Protein AF-A0A968F3E1-F1 (afdb_monomer_lite)

pLDDT: 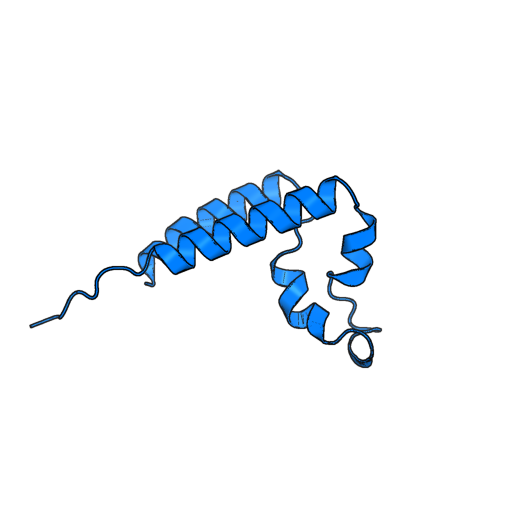mean 88.87, std 10.51, range [50.69, 95.88]

Secondary structure (DSSP, 8-state):
----PPP-HHHHHHHHHHHHHHHHHHHH-GGGHHHHS--GGGTTT-TTHHHHGGG--SSHHHHHHHHHHHHHHHHHH-

Foldseek 3Di:
DPPPDDQPCVVLVVLLVQLVVQAVVCVVPVVVCVLQADDPVCCVVRVNNVPSNVSYDPDPVRSVVVNVCSVVVSSVPD

Radius of gyration: 15.32 Å; chains: 1; bounding box: 35×40×36 Å

Structure (mmCIF, N/CA/C/O backbone):
data_AF-A0A968F3E1-F1
#
_entry.id   AF-A0A968F3E1-F1
#
loop_
_atom_site.group_PDB
_atom_site.id
_atom_site.type_symbol
_atom_site.label_atom_id
_atom_site.label_alt_id
_atom_site.label_comp_id
_atom_site.label_asym_id
_atom_site.label_entity_id
_atom_site.label_seq_id
_atom_site.pdbx_PDB_ins_code
_atom_site.Cartn_x
_atom_site.Cartn_y
_atom_site.Cartn_z
_atom_site.occupancy
_atom_site.B_iso_or_equiv
_atom_site.auth_seq_id
_atom_site.auth_comp_id
_atom_site.auth_asym_id
_atom_site.auth_atom_id
_atom_site.pdbx_PDB_model_num
ATOM 1 N N . MET A 1 1 ? 19.403 -29.619 -16.517 1.00 50.69 1 MET A N 1
ATOM 2 C CA . MET A 1 1 ? 19.106 -28.369 -17.251 1.00 50.69 1 MET A CA 1
ATOM 3 C C . MET A 1 1 ? 18.230 -27.514 -16.354 1.00 50.69 1 MET A C 1
ATOM 5 O O . MET A 1 1 ? 17.197 -28.002 -15.917 1.00 50.69 1 MET A O 1
ATOM 9 N N . ARG A 1 2 ? 18.677 -26.312 -15.973 1.00 56.03 2 ARG A N 1
ATOM 10 C CA . ARG A 1 2 ? 17.889 -25.406 -15.126 1.00 56.03 2 ARG A CA 1
ATOM 11 C C . ARG A 1 2 ? 16.805 -24.803 -16.019 1.00 56.03 2 ARG A C 1
ATOM 13 O O . ARG A 1 2 ? 17.118 -24.026 -16.914 1.00 56.03 2 ARG A O 1
ATOM 20 N N . THR A 1 3 ? 15.562 -25.233 -15.853 1.00 55.53 3 THR A N 1
ATOM 21 C CA . THR A 1 3 ? 14.430 -24.678 -16.597 1.00 55.53 3 THR A CA 1
ATOM 22 C C . THR A 1 3 ? 14.193 -23.265 -16.074 1.00 55.53 3 THR A C 1
ATOM 24 O O . THR A 1 3 ? 13.646 -23.091 -14.987 1.00 55.53 3 THR A O 1
ATOM 27 N N . TYR A 1 4 ? 14.662 -22.253 -16.801 1.00 57.62 4 TYR A N 1
ATOM 28 C CA . TYR A 1 4 ? 14.307 -20.867 -16.517 1.00 57.62 4 TYR A CA 1
ATOM 29 C C . TYR A 1 4 ? 12.816 -20.719 -16.826 1.00 57.62 4 TYR A C 1
ATOM 31 O O . TYR A 1 4 ? 12.413 -20.708 -17.989 1.00 57.62 4 TYR A O 1
ATOM 39 N N . ARG A 1 5 ? 11.975 -20.705 -15.785 1.00 61.69 5 ARG A N 1
ATOM 40 C CA . ARG A 1 5 ? 10.574 -20.306 -15.934 1.00 61.69 5 ARG A CA 1
ATOM 41 C C . ARG A 1 5 ? 10.566 -18.859 -16.420 1.00 61.69 5 ARG A C 1
ATOM 43 O O . ARG A 1 5 ? 11.321 -18.040 -15.906 1.00 61.69 5 ARG A O 1
ATOM 50 N N . ALA A 1 6 ? 9.740 -18.561 -17.418 1.00 61.91 6 ALA A N 1
ATOM 51 C CA . ALA A 1 6 ? 9.484 -17.180 -17.795 1.00 61.91 6 ALA A CA 1
ATOM 52 C C . ALA A 1 6 ? 8.903 -16.457 -16.571 1.00 61.91 6 ALA A C 1
ATOM 54 O O . ALA A 1 6 ? 7.902 -16.912 -16.011 1.00 61.91 6 ALA A O 1
ATOM 55 N N . VAL A 1 7 ? 9.563 -15.379 -16.148 1.00 64.31 7 VAL A N 1
ATOM 56 C CA . VAL A 1 7 ? 9.139 -14.540 -15.023 1.00 64.31 7 VAL A CA 1
ATOM 57 C C . VAL A 1 7 ? 7.691 -14.116 -15.257 1.00 64.31 7 VAL A C 1
ATOM 59 O O . VAL A 1 7 ? 7.375 -13.510 -16.285 1.00 64.31 7 VAL A O 1
ATOM 62 N N . ASN A 1 8 ? 6.788 -14.436 -14.327 1.00 70.38 8 ASN A N 1
ATOM 63 C CA . ASN A 1 8 ? 5.378 -14.064 -14.453 1.00 70.38 8 ASN A CA 1
ATOM 64 C C . ASN A 1 8 ? 5.167 -12.608 -14.015 1.00 70.38 8 ASN A C 1
ATOM 66 O O . ASN A 1 8 ? 4.579 -12.318 -12.972 1.00 70.38 8 ASN A O 1
ATOM 70 N N . LEU A 1 9 ? 5.660 -11.683 -14.841 1.00 80.12 9 LEU A N 1
ATOM 71 C CA . LEU A 1 9 ? 5.568 -10.240 -14.612 1.00 80.12 9 LEU A CA 1
ATOM 72 C C . LEU A 1 9 ? 4.118 -9.746 -14.525 1.00 80.12 9 LEU A C 1
ATOM 74 O O . LEU A 1 9 ? 3.871 -8.704 -13.925 1.00 80.12 9 LEU A O 1
ATOM 78 N N . ASN A 1 10 ? 3.148 -10.491 -15.063 1.00 87.69 10 ASN A N 1
ATOM 79 C CA . ASN A 1 10 ? 1.737 -10.105 -15.027 1.00 87.69 10 ASN A CA 1
ATOM 80 C C . ASN A 1 10 ? 1.218 -9.979 -13.590 1.00 87.69 10 ASN A C 1
ATOM 82 O O . ASN A 1 10 ? 0.474 -9.049 -13.290 1.00 87.69 10 ASN A O 1
ATOM 86 N N . VAL A 1 11 ? 1.641 -10.875 -12.690 1.00 89.38 11 VAL A N 1
ATOM 87 C CA . VAL A 1 11 ? 1.249 -10.822 -11.272 1.00 89.38 11 VAL A CA 1
ATOM 88 C C . VAL A 1 11 ? 1.863 -9.602 -10.590 1.00 89.38 11 VAL A C 1
ATOM 90 O O . VAL A 1 11 ? 1.179 -8.899 -9.850 1.00 89.38 11 VAL A O 1
ATOM 93 N N . LEU A 1 12 ? 3.134 -9.314 -10.873 1.00 91.38 12 LEU A N 1
ATOM 94 C CA . LEU A 1 12 ? 3.828 -8.154 -10.320 1.00 91.38 12 LEU A CA 1
ATOM 95 C C . LEU A 1 12 ? 3.162 -6.844 -10.757 1.00 91.38 12 LEU A C 1
ATOM 97 O O . LEU A 1 12 ? 2.823 -6.012 -9.917 1.00 91.38 12 LEU A O 1
ATOM 101 N N . TRP A 1 13 ? 2.918 -6.686 -12.059 1.00 91.81 13 TRP A N 1
ATOM 102 C CA . TRP A 1 13 ? 2.242 -5.508 -12.601 1.00 91.81 13 TRP A CA 1
ATOM 103 C C . TRP A 1 13 ? 0.822 -5.356 -12.061 1.00 91.81 13 TRP A C 1
ATOM 105 O O . TRP A 1 13 ? 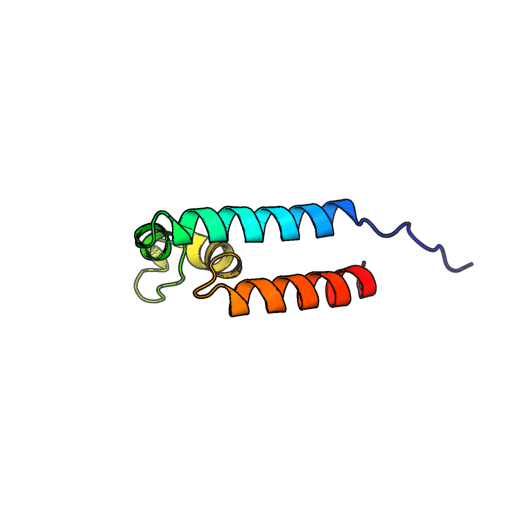0.415 -4.241 -11.737 1.00 91.81 13 TRP A O 1
ATOM 115 N N . PHE A 1 14 ? 0.092 -6.462 -11.896 1.00 93.81 14 PHE A N 1
ATOM 116 C CA . PHE A 1 14 ? -1.227 -6.453 -11.270 1.00 93.81 14 PHE A CA 1
ATOM 117 C C . PHE A 1 14 ? -1.174 -5.930 -9.829 1.00 93.81 14 PHE A C 1
ATOM 119 O O . PHE A 1 14 ? -1.953 -5.048 -9.469 1.00 93.81 14 PHE A O 1
ATOM 126 N N . LEU A 1 15 ? -0.234 -6.419 -9.013 1.00 93.69 15 LEU A N 1
ATOM 127 C CA . LEU A 1 15 ? -0.080 -5.967 -7.628 1.00 93.69 15 LEU A CA 1
ATOM 128 C C . LEU A 1 15 ? 0.312 -4.489 -7.546 1.00 93.69 15 LEU A C 1
ATOM 130 O O . LEU A 1 15 ? -0.227 -3.766 -6.708 1.00 93.69 15 LEU A O 1
ATOM 134 N N . ILE A 1 16 ? 1.209 -4.024 -8.418 1.00 94.44 16 ILE A N 1
ATOM 135 C CA . ILE A 1 16 ? 1.592 -2.607 -8.485 1.00 94.44 16 ILE A CA 1
ATOM 136 C C . ILE A 1 16 ? 0.369 -1.748 -8.827 1.00 94.44 16 ILE A C 1
ATOM 138 O O . ILE A 1 16 ? 0.065 -0.795 -8.109 1.00 94.44 16 ILE A O 1
ATOM 142 N N . ALA A 1 17 ? -0.372 -2.108 -9.878 1.00 95.12 17 ALA A N 1
ATOM 143 C CA . ALA A 1 17 ? -1.565 -1.374 -10.289 1.00 95.12 17 ALA A CA 1
ATOM 144 C C . ALA A 1 17 ? -2.617 -1.327 -9.170 1.00 95.12 17 ALA A C 1
ATOM 146 O O . ALA A 1 17 ? -3.160 -0.261 -8.880 1.00 95.12 17 ALA A O 1
ATOM 147 N N . LEU A 1 18 ? -2.856 -2.453 -8.491 1.00 95.25 18 LEU A N 1
ATOM 148 C CA . LEU A 1 18 ? -3.807 -2.537 -7.384 1.00 95.25 18 LEU A CA 1
ATOM 149 C C . LEU A 1 18 ? -3.431 -1.603 -6.221 1.00 95.25 18 LEU A C 1
ATOM 151 O O . LEU A 1 18 ? -4.287 -0.874 -5.722 1.00 95.25 18 LEU A O 1
ATOM 155 N N . ASN A 1 19 ? -2.154 -1.574 -5.823 1.00 95.19 19 ASN A N 1
ATOM 156 C CA . ASN A 1 19 ? -1.664 -0.684 -4.763 1.00 95.19 19 ASN A CA 1
ATOM 157 C C . ASN A 1 19 ? -1.831 0.798 -5.123 1.00 95.19 19 ASN A C 1
ATOM 159 O O . ASN A 1 19 ? -2.255 1.597 -4.284 1.00 95.19 19 ASN A O 1
ATOM 163 N N . VAL A 1 20 ? -1.529 1.166 -6.372 1.00 93.69 20 VAL A N 1
ATOM 164 C CA . VAL A 1 20 ? -1.691 2.540 -6.869 1.00 93.69 20 VAL A CA 1
ATOM 165 C C . VAL A 1 20 ? -3.161 2.951 -6.864 1.00 93.69 20 VAL A C 1
ATOM 167 O O . VAL A 1 20 ? -3.489 4.017 -6.346 1.00 93.69 20 VAL A O 1
ATOM 170 N N . VAL A 1 21 ? -4.057 2.099 -7.370 1.00 95.06 21 VAL A N 1
ATOM 171 C CA . VAL A 1 21 ? -5.502 2.374 -7.401 1.00 95.06 21 VAL A CA 1
ATOM 172 C C . VAL A 1 21 ? -6.062 2.567 -5.992 1.00 95.06 21 VAL A C 1
ATOM 174 O O . VAL A 1 21 ? -6.727 3.571 -5.740 1.00 95.06 21 VAL A O 1
ATOM 177 N N . ILE A 1 22 ? -5.763 1.655 -5.060 1.00 93.31 22 ILE A N 1
ATOM 178 C CA . ILE A 1 22 ? -6.231 1.766 -3.669 1.00 93.31 22 ILE A CA 1
ATOM 179 C C . ILE A 1 22 ? -5.705 3.050 -3.028 1.00 93.31 22 ILE A C 1
ATOM 181 O O . ILE A 1 22 ? -6.462 3.762 -2.372 1.00 93.31 22 ILE A O 1
ATOM 185 N N . SER A 1 23 ? -4.444 3.396 -3.278 1.00 92.12 23 SER A N 1
ATOM 186 C CA . SER A 1 23 ? -3.844 4.602 -2.713 1.00 92.12 23 SER A CA 1
ATOM 187 C C . SER A 1 23 ? -4.487 5.884 -3.249 1.00 92.12 23 SER A C 1
ATOM 189 O O . SER A 1 23 ? -4.800 6.779 -2.466 1.00 92.12 23 SER A O 1
ATOM 191 N N . ILE A 1 24 ? -4.763 5.964 -4.559 1.00 92.81 24 ILE A N 1
ATOM 192 C CA . ILE A 1 24 ? -5.508 7.085 -5.161 1.00 92.81 24 ILE A CA 1
ATOM 193 C C . ILE A 1 24 ? -6.891 7.208 -4.516 1.00 92.81 24 ILE A C 1
ATOM 195 O O . ILE A 1 24 ? -7.287 8.301 -4.113 1.00 92.81 24 ILE A O 1
ATOM 199 N N . ILE A 1 25 ? -7.604 6.090 -4.361 1.00 93.81 25 ILE A N 1
ATOM 200 C CA . ILE A 1 25 ? -8.921 6.060 -3.717 1.00 93.81 25 ILE A CA 1
ATOM 201 C C . ILE A 1 25 ? -8.836 6.606 -2.285 1.00 93.81 25 ILE A C 1
ATOM 203 O O . ILE A 1 25 ? -9.633 7.468 -1.916 1.00 93.81 25 ILE A O 1
ATOM 207 N N . THR A 1 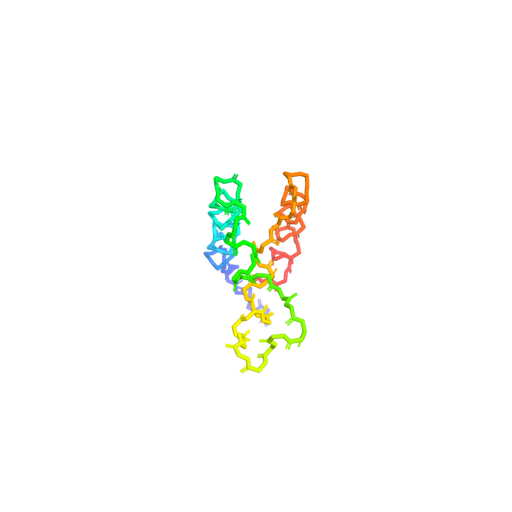26 ? -7.848 6.178 -1.494 1.00 91.38 26 THR A N 1
ATOM 208 C CA . THR A 1 26 ? -7.673 6.656 -0.113 1.00 91.38 26 THR A CA 1
ATOM 209 C C . THR A 1 26 ? -7.227 8.115 -0.020 1.00 91.38 26 THR A C 1
ATOM 211 O O . THR A 1 26 ? -7.562 8.775 0.957 1.00 91.38 26 THR A O 1
ATOM 214 N N . PHE A 1 27 ? -6.528 8.657 -1.024 1.00 89.56 27 PHE A N 1
ATOM 215 C CA . PHE A 1 27 ? -6.200 10.087 -1.060 1.00 89.56 27 PHE A CA 1
ATOM 216 C C . PHE A 1 27 ? -7.425 10.958 -1.355 1.00 89.56 27 PHE A C 1
ATOM 218 O O . PHE A 1 27 ? -7.544 12.047 -0.800 1.00 89.56 27 PHE A O 1
ATOM 225 N N . ILE A 1 28 ? -8.343 10.483 -2.204 1.00 94.38 28 ILE A N 1
ATOM 226 C CA . ILE A 1 28 ? -9.596 11.189 -2.517 1.00 94.38 28 ILE A CA 1
ATOM 227 C C . ILE A 1 28 ? -10.593 11.074 -1.350 1.00 94.38 28 ILE A C 1
ATOM 229 O O . ILE A 1 28 ? -11.336 12.015 -1.071 1.00 94.38 28 ILE A O 1
ATOM 233 N N . ARG A 1 29 ? -10.627 9.914 -0.684 1.00 94.00 29 ARG A N 1
ATOM 234 C CA . ARG A 1 29 ? -11.574 9.562 0.386 1.00 94.00 29 ARG A CA 1
ATOM 235 C C . ARG A 1 29 ? -10.821 8.985 1.596 1.00 94.00 29 ARG A C 1
ATOM 237 O O . ARG A 1 29 ? -10.788 7.760 1.765 1.00 94.00 29 ARG A O 1
ATOM 244 N N . PRO A 1 30 ? -10.208 9.832 2.443 1.00 90.69 30 PRO A N 1
ATOM 245 C CA . PRO A 1 30 ? -9.420 9.380 3.592 1.00 90.69 30 PRO A CA 1
ATOM 246 C C . PRO A 1 30 ? -10.196 8.494 4.574 1.00 90.69 30 PRO A C 1
ATOM 248 O O . PRO A 1 30 ? -9.617 7.634 5.232 1.00 90.69 30 PRO A O 1
ATOM 251 N N . GLU A 1 31 ? -11.518 8.643 4.645 1.00 92.75 31 GLU A N 1
ATOM 252 C CA . GLU A 1 31 ? -12.407 7.833 5.475 1.00 92.75 31 GLU A CA 1
ATOM 253 C C . GLU A 1 31 ? -12.354 6.328 5.161 1.00 92.75 31 GLU A C 1
ATOM 255 O O . GLU A 1 31 ? -12.592 5.503 6.045 1.00 92.75 31 GLU A O 1
ATOM 260 N N . ILE A 1 32 ? -11.972 5.948 3.936 1.00 92.00 32 ILE A N 1
ATOM 261 C CA . ILE A 1 32 ? -11.834 4.545 3.519 1.00 92.00 32 ILE A CA 1
ATOM 262 C C . ILE A 1 32 ? -10.725 3.838 4.314 1.00 92.00 32 ILE A C 1
ATOM 264 O O . ILE A 1 32 ? -10.796 2.627 4.541 1.00 92.00 32 ILE A O 1
ATOM 268 N N . ILE A 1 33 ? -9.740 4.586 4.822 1.00 91.38 33 ILE A N 1
ATOM 269 C CA . ILE A 1 33 ? -8.676 4.053 5.681 1.00 91.38 33 ILE A CA 1
ATOM 270 C C . ILE A 1 33 ? -9.267 3.413 6.945 1.00 91.38 33 ILE A C 1
ATOM 272 O O . ILE A 1 33 ? -8.754 2.395 7.398 1.00 91.38 33 ILE A O 1
ATOM 276 N N . TYR A 1 34 ? -10.375 3.927 7.489 1.00 90.94 34 TYR A N 1
ATOM 277 C CA . TYR A 1 34 ? -11.007 3.336 8.676 1.00 90.94 34 TYR A CA 1
ATOM 278 C C . TYR A 1 34 ? -11.693 1.993 8.409 1.00 90.94 34 TYR A C 1
ATOM 280 O O . TYR A 1 34 ? -11.988 1.276 9.364 1.00 90.94 34 TYR A O 1
ATOM 288 N N . PHE A 1 35 ? -11.959 1.670 7.141 1.00 91.88 35 PHE A N 1
ATOM 289 C CA . PHE A 1 35 ? -12.600 0.426 6.722 1.00 91.88 35 PHE A CA 1
ATOM 290 C C . PHE A 1 35 ? -11.599 -0.616 6.201 1.00 91.88 35 PHE A C 1
ATOM 292 O O . PHE A 1 35 ? -11.809 -1.816 6.379 1.00 91.88 35 PHE A O 1
ATOM 299 N N . LEU A 1 36 ? -10.520 -0.165 5.552 1.00 92.69 36 LEU A N 1
ATOM 300 C CA . LEU A 1 36 ? -9.489 -1.036 4.977 1.00 92.69 36 LEU A CA 1
ATOM 301 C C . LEU A 1 36 ? -8.248 -1.184 5.866 1.00 92.69 36 LEU A C 1
ATOM 303 O O . LEU A 1 36 ? -7.510 -2.159 5.719 1.00 92.69 36 LEU A O 1
ATOM 307 N N . GLY A 1 37 ? -7.997 -0.231 6.763 1.00 92.31 37 GLY A N 1
ATOM 308 C CA . GLY A 1 37 ? -6.862 -0.234 7.678 1.00 92.31 37 GLY A CA 1
ATOM 309 C C . GLY A 1 37 ? -7.075 -1.167 8.870 1.00 92.31 37 GLY A C 1
ATOM 310 O O . GLY A 1 37 ? -8.173 -1.276 9.414 1.00 92.31 37 GLY A O 1
ATOM 311 N N . LEU A 1 38 ? -5.998 -1.824 9.302 1.00 92.94 38 LEU A N 1
ATOM 312 C CA . LEU A 1 38 ? -6.031 -2.758 10.421 1.00 92.94 38 LEU A CA 1
ATOM 313 C C . LEU A 1 38 ? -6.248 -2.024 11.745 1.00 92.94 38 LEU A C 1
ATOM 315 O O . LEU A 1 38 ? -5.414 -1.236 12.190 1.00 92.94 38 LEU A O 1
ATOM 319 N N . ARG A 1 39 ? -7.367 -2.337 12.402 1.00 92.50 39 ARG A N 1
ATOM 320 C CA . ARG A 1 39 ? -7.684 -1.899 13.764 1.00 92.50 39 ARG A CA 1
ATOM 321 C C . ARG A 1 39 ? -7.839 -3.142 14.637 1.00 92.50 39 ARG A C 1
ATOM 323 O O . ARG A 1 39 ? -8.909 -3.743 14.611 1.00 92.50 39 ARG A O 1
ATOM 330 N N . PRO A 1 40 ? -6.822 -3.529 15.431 1.00 89.94 40 PRO A N 1
ATOM 331 C CA . PRO A 1 40 ? -6.838 -4.788 16.181 1.00 89.94 40 PRO A CA 1
ATOM 332 C C . PRO A 1 40 ? -8.077 -4.976 17.067 1.00 89.94 40 PRO A C 1
ATOM 334 O O . PRO A 1 40 ? -8.618 -6.072 17.148 1.00 89.94 40 PRO A O 1
ATOM 337 N N . ALA A 1 41 ? -8.581 -3.892 17.664 1.00 93.56 41 ALA A N 1
ATOM 338 C CA . ALA A 1 41 ? 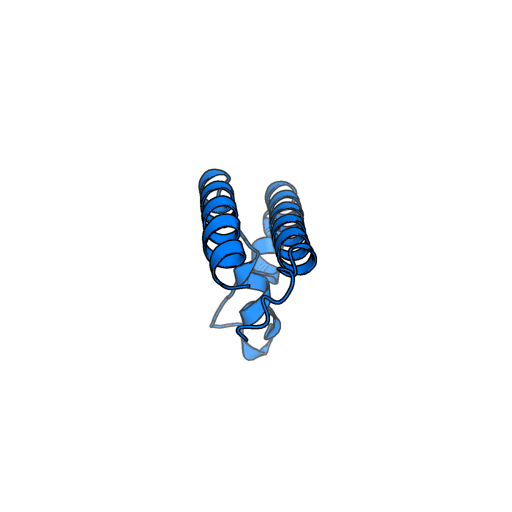-9.794 -3.910 18.484 1.00 93.56 41 ALA A CA 1
ATOM 339 C C . ALA A 1 41 ? -11.078 -4.266 17.708 1.00 93.56 41 ALA A C 1
ATOM 341 O O . ALA A 1 41 ? -12.045 -4.710 18.317 1.00 93.56 41 ALA A O 1
ATOM 342 N N . LEU A 1 42 ? -11.094 -4.056 16.387 1.00 93.56 42 LEU A N 1
ATOM 343 C CA . LEU A 1 42 ? -12.225 -4.342 15.503 1.00 93.56 42 LEU A CA 1
ATOM 344 C C . LEU A 1 42 ? -11.993 -5.576 14.627 1.00 93.56 42 LEU A C 1
ATOM 346 O O . LEU A 1 42 ? -12.745 -5.820 13.686 1.00 93.56 42 LEU A O 1
ATOM 350 N N . LEU A 1 43 ? -10.939 -6.349 14.894 1.00 93.62 43 LEU A N 1
ATOM 351 C CA . LEU A 1 43 ? -10.526 -7.425 14.004 1.00 93.62 43 LEU A CA 1
ATOM 352 C C . LEU A 1 43 ? -11.590 -8.524 13.870 1.00 93.62 43 LEU A C 1
ATOM 354 O O . LEU A 1 43 ? -11.766 -9.075 12.787 1.00 93.62 43 LEU A O 1
ATOM 358 N N . SER A 1 44 ? -12.330 -8.816 14.943 1.00 95.38 44 SER A N 1
ATOM 359 C CA . SER A 1 44 ? -13.420 -9.797 14.903 1.00 95.38 44 SER A CA 1
ATOM 360 C C . SER A 1 44 ? -14.607 -9.327 14.058 1.00 95.38 44 SER A C 1
ATOM 362 O O . SER A 1 44 ? -15.302 -10.159 13.481 1.00 95.38 44 SER A O 1
ATOM 364 N N . GLN A 1 45 ? -14.829 -8.015 13.945 1.00 95.75 45 GLN A N 1
ATOM 365 C CA . GLN A 1 45 ? -15.885 -7.425 13.118 1.00 95.75 45 GLN A CA 1
ATOM 366 C C . GLN A 1 45 ? -15.417 -7.107 11.690 1.00 95.75 45 GLN A C 1
ATOM 368 O O . GLN A 1 45 ? -16.235 -7.064 10.774 1.00 95.75 45 GLN A O 1
ATOM 373 N N . GLN A 1 46 ? -14.118 -6.870 11.493 1.00 95.31 46 GLN A N 1
ATOM 374 C CA . GLN A 1 46 ? -13.513 -6.471 10.221 1.00 95.31 46 GLN A CA 1
ATOM 375 C C . GLN A 1 46 ? -12.294 -7.351 9.882 1.00 95.31 46 GLN A C 1
ATOM 377 O O . GLN A 1 46 ? -11.172 -6.848 9.762 1.00 95.31 46 GLN A O 1
ATOM 382 N N . PRO A 1 47 ? -12.473 -8.674 9.710 1.00 93.94 47 PRO A N 1
ATOM 383 C CA . PRO A 1 47 ? -11.361 -9.614 9.541 1.00 93.94 47 PRO A CA 1
ATOM 384 C C . PRO A 1 47 ? -10.565 -9.393 8.248 1.00 93.94 47 PRO A C 1
ATOM 386 O O . PRO A 1 47 ? -9.373 -9.693 8.191 1.00 93.94 47 PRO A O 1
ATOM 389 N N . TRP A 1 48 ? -11.192 -8.819 7.214 1.00 95.00 48 TRP A N 1
ATOM 390 C CA . TRP A 1 48 ? -10.520 -8.482 5.953 1.00 95.00 48 TRP A CA 1
ATOM 391 C C . TRP A 1 48 ? -9.382 -7.472 6.137 1.00 95.00 48 TRP A C 1
ATOM 393 O O . TRP A 1 48 ? -8.468 -7.443 5.312 1.00 95.00 48 TRP A O 1
ATOM 403 N N . THR A 1 49 ? -9.391 -6.697 7.229 1.00 94.94 49 THR A N 1
ATOM 404 C CA . THR A 1 49 ? -8.374 -5.675 7.506 1.00 94.94 49 THR A CA 1
ATOM 405 C C . THR A 1 49 ? -6.968 -6.238 7.689 1.00 94.94 49 THR A C 1
ATOM 407 O O . THR A 1 49 ? -6.016 -5.497 7.492 1.00 94.94 49 THR A O 1
ATOM 410 N N . ILE A 1 50 ? -6.812 -7.542 7.955 1.00 94.50 50 ILE A N 1
ATOM 411 C CA . ILE A 1 50 ? -5.504 -8.227 7.961 1.00 94.50 50 ILE A CA 1
ATOM 412 C C . ILE A 1 50 ? -4.835 -8.151 6.585 1.00 94.50 50 ILE A C 1
ATOM 414 O O . ILE A 1 50 ? -3.622 -7.984 6.485 1.00 94.50 50 ILE A O 1
ATOM 418 N N . VAL A 1 51 ? -5.627 -8.303 5.522 1.00 94.25 51 VAL A N 1
ATOM 419 C CA . VAL A 1 51 ? -5.126 -8.348 4.145 1.00 94.25 51 VAL A CA 1
ATOM 420 C C . VAL A 1 51 ? -5.231 -6.976 3.497 1.00 94.25 51 VAL A C 1
ATOM 422 O O . VAL A 1 51 ? -4.275 -6.515 2.878 1.00 94.25 51 VAL A O 1
ATOM 425 N N . SER A 1 52 ? -6.367 -6.287 3.647 1.00 93.56 52 SER A N 1
ATOM 426 C CA . SER A 1 52 ? -6.574 -4.999 2.980 1.00 93.56 52 SER A CA 1
ATOM 427 C C . SER A 1 52 ? -5.624 -3.912 3.475 1.00 93.56 52 SER A C 1
ATOM 429 O O . SER A 1 52 ? -5.263 -3.039 2.688 1.00 93.56 52 SER A O 1
ATOM 431 N N . SER A 1 53 ? -5.154 -3.981 4.728 1.00 93.06 53 SER A N 1
ATOM 432 C CA . SER A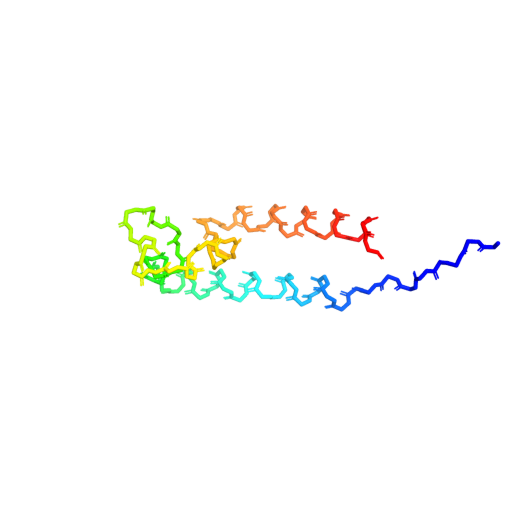 1 53 ? -4.232 -2.980 5.271 1.00 93.06 53 SER A CA 1
ATOM 433 C C . SER A 1 53 ? -2.889 -2.941 4.551 1.00 93.06 53 SER A C 1
ATOM 435 O O . SER A 1 53 ? -2.233 -1.907 4.570 1.00 93.06 53 SER A O 1
ATOM 437 N N . ILE A 1 54 ? -2.485 -4.040 3.903 1.00 92.56 54 ILE A N 1
ATOM 438 C CA . ILE A 1 54 ? -1.227 -4.135 3.147 1.00 92.56 54 ILE A CA 1
ATOM 439 C C . ILE A 1 54 ? -1.232 -3.173 1.948 1.00 92.56 54 ILE A C 1
ATOM 441 O O . ILE A 1 54 ? -0.183 -2.684 1.542 1.00 92.56 54 ILE A O 1
ATOM 445 N N . PHE A 1 55 ? -2.413 -2.869 1.402 1.00 92.94 55 PHE A N 1
ATOM 446 C CA . PHE A 1 55 ? -2.565 -2.017 0.221 1.00 92.94 55 PHE A CA 1
ATOM 447 C C . PHE A 1 55 ? -2.803 -0.537 0.556 1.00 92.94 55 PHE A C 1
ATOM 449 O O . PHE A 1 55 ? -2.750 0.320 -0.329 1.00 92.94 55 PHE A O 1
ATOM 456 N N . VAL A 1 56 ? -3.077 -0.214 1.822 1.00 91.31 56 VAL A N 1
ATOM 457 C CA . VAL A 1 56 ? -3.382 1.152 2.266 1.00 91.31 56 VAL A CA 1
ATOM 458 C C . VAL A 1 56 ? -2.089 1.891 2.604 1.00 91.31 56 VAL A C 1
ATOM 460 O O . VAL A 1 56 ? -1.320 1.456 3.457 1.00 91.31 56 VAL A O 1
ATOM 463 N N . HIS A 1 57 ? -1.871 3.049 1.978 1.00 91.75 57 HIS A N 1
ATOM 464 C CA . HIS A 1 57 ? -0.665 3.855 2.170 1.00 91.75 57 HIS A CA 1
ATOM 465 C C . HIS A 1 57 ? -1.003 5.233 2.745 1.00 91.75 57 HIS A C 1
ATOM 467 O O . HIS A 1 57 ? -1.889 5.924 2.255 1.00 91.75 57 HIS A O 1
ATOM 473 N N . GLY A 1 58 ? -0.269 5.652 3.779 1.00 85.25 58 GLY A N 1
ATOM 474 C CA . GLY A 1 58 ? -0.506 6.929 4.468 1.00 85.25 58 GLY A CA 1
ATOM 475 C C . GLY A 1 58 ? 0.152 8.159 3.830 1.00 85.25 58 GLY A C 1
ATOM 476 O O . GLY A 1 58 ? -0.105 9.275 4.270 1.00 85.25 58 GLY A O 1
ATOM 477 N N . SER A 1 59 ? 1.029 7.993 2.833 1.00 89.25 59 SER A N 1
ATOM 478 C CA . SER A 1 59 ? 1.699 9.118 2.165 1.00 89.25 59 SER A CA 1
ATOM 479 C C . SER A 1 59 ? 2.183 8.762 0.758 1.00 89.25 59 SER A C 1
ATOM 481 O O . SER A 1 59 ? 2.415 7.594 0.440 1.00 89.25 59 SER A O 1
ATOM 483 N N . ILE A 1 60 ? 2.361 9.789 -0.082 1.00 90.12 60 ILE A N 1
ATOM 484 C CA . ILE A 1 60 ? 2.824 9.648 -1.475 1.00 90.12 60 ILE A CA 1
ATOM 485 C C . ILE A 1 60 ? 4.240 9.055 -1.523 1.00 90.12 60 ILE A C 1
ATOM 487 O O . ILE A 1 60 ? 4.530 8.181 -2.336 1.00 90.12 60 ILE A O 1
ATOM 491 N N . TRP A 1 61 ? 5.121 9.480 -0.616 1.00 93.38 61 TRP A N 1
ATOM 492 C CA . TRP A 1 61 ? 6.473 8.927 -0.525 1.00 93.38 61 TRP A CA 1
ATOM 493 C C . TRP A 1 61 ? 6.463 7.457 -0.100 1.00 93.38 61 TRP A C 1
ATOM 495 O O . TRP A 1 61 ? 7.241 6.667 -0.627 1.00 93.38 61 TRP A O 1
ATOM 505 N N . HIS A 1 62 ? 5.554 7.065 0.798 1.00 92.81 62 HIS A N 1
ATOM 506 C CA . HIS A 1 62 ? 5.461 5.682 1.260 1.00 92.81 62 HIS A CA 1
ATOM 507 C C . HIS A 1 62 ? 5.055 4.728 0.128 1.00 92.81 62 HIS A C 1
ATOM 509 O O . HIS A 1 62 ? 5.723 3.716 -0.074 1.00 92.81 62 HIS A O 1
ATOM 515 N N . ILE A 1 63 ? 4.024 5.068 -0.658 1.00 93.75 63 ILE A N 1
ATOM 516 C CA . ILE A 1 63 ? 3.647 4.250 -1.821 1.00 93.75 63 ILE A CA 1
ATOM 517 C C . ILE A 1 63 ? 4.769 4.200 -2.862 1.00 93.75 63 ILE A C 1
ATOM 519 O O . ILE A 1 63 ? 5.061 3.126 -3.379 1.00 93.75 63 ILE A O 1
ATOM 523 N N . LEU A 1 64 ? 5.436 5.323 -3.144 1.00 94.50 64 LEU A N 1
ATOM 524 C CA . LEU A 1 64 ? 6.499 5.371 -4.148 1.00 94.50 64 LEU A CA 1
ATOM 525 C C . LEU A 1 64 ? 7.621 4.376 -3.824 1.00 94.50 64 LEU A C 1
ATOM 527 O O . LEU A 1 64 ? 7.973 3.546 -4.662 1.00 94.50 64 LEU A O 1
ATOM 531 N N . PHE A 1 65 ? 8.151 4.422 -2.600 1.00 95.88 65 PHE A N 1
ATOM 532 C CA . PHE A 1 65 ? 9.227 3.520 -2.194 1.00 95.88 65 PHE A CA 1
ATOM 533 C C . PHE A 1 65 ? 8.767 2.063 -2.094 1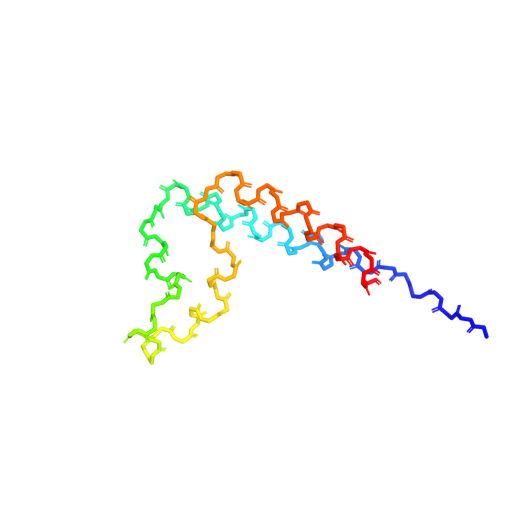.00 95.88 65 PHE A C 1
ATOM 535 O O . PHE A 1 65 ? 9.525 1.175 -2.485 1.00 95.88 65 PHE A O 1
ATOM 542 N N . ASN A 1 66 ? 7.524 1.803 -1.674 1.00 95.62 66 ASN A N 1
ATOM 543 C CA . ASN A 1 66 ? 6.977 0.446 -1.680 1.00 95.62 66 ASN A CA 1
ATOM 544 C C . ASN A 1 66 ? 6.848 -0.121 -3.093 1.00 95.62 66 ASN A C 1
ATOM 546 O O . ASN A 1 66 ? 7.167 -1.286 -3.296 1.00 95.62 66 ASN A O 1
ATOM 550 N N . MET A 1 67 ? 6.422 0.669 -4.082 1.00 95.38 67 MET A N 1
ATOM 551 C CA . MET A 1 67 ? 6.300 0.179 -5.460 1.00 95.38 67 MET A CA 1
ATOM 552 C C . MET A 1 67 ? 7.667 -0.081 -6.096 1.00 95.38 67 MET A C 1
ATOM 554 O O . MET A 1 67 ? 7.830 -1.073 -6.804 1.00 95.38 67 MET A O 1
ATOM 558 N N . ILE A 1 68 ? 8.667 0.753 -5.790 1.00 94.75 68 ILE A N 1
ATOM 559 C CA . ILE A 1 68 ? 10.060 0.515 -6.191 1.00 94.75 68 ILE A CA 1
ATOM 560 C C . ILE A 1 68 ? 10.568 -0.793 -5.569 1.00 94.75 68 ILE A C 1
ATOM 562 O O . ILE A 1 68 ? 11.050 -1.670 -6.286 1.00 94.75 68 ILE A O 1
ATOM 566 N N . ALA A 1 69 ? 10.421 -0.956 -4.251 1.00 94.50 69 ALA A N 1
ATOM 567 C CA . ALA A 1 69 ? 10.846 -2.162 -3.548 1.00 94.50 69 ALA A CA 1
ATOM 568 C C . ALA A 1 69 ? 10.116 -3.412 -4.061 1.00 94.50 69 ALA A C 1
ATOM 570 O O . ALA A 1 69 ? 10.756 -4.427 -4.321 1.00 94.50 69 ALA A O 1
ATOM 571 N N . LEU A 1 70 ? 8.798 -3.331 -4.266 1.00 93.00 70 LEU A N 1
ATOM 572 C CA . LEU A 1 70 ? 7.981 -4.417 -4.800 1.00 93.00 70 LEU A CA 1
ATOM 573 C C . LEU A 1 70 ? 8.429 -4.814 -6.207 1.00 93.00 70 LEU A C 1
ATOM 575 O O . LEU A 1 70 ? 8.535 -6.003 -6.488 1.00 93.00 70 LEU A O 1
ATOM 579 N N . TYR A 1 71 ? 8.732 -3.848 -7.077 1.00 93.06 71 TYR A N 1
ATOM 580 C CA . TYR A 1 71 ? 9.240 -4.132 -8.415 1.00 93.06 71 TYR A CA 1
ATOM 581 C C . TYR A 1 71 ? 10.583 -4.868 -8.364 1.00 93.06 71 TYR A C 1
ATOM 583 O O . TYR A 1 71 ? 10.717 -5.930 -8.972 1.00 93.06 71 TYR A O 1
ATOM 591 N N . PHE A 1 72 ? 11.560 -4.357 -7.609 1.00 92.50 72 PHE A N 1
ATOM 592 C CA . PHE A 1 72 ? 12.888 -4.973 -7.518 1.00 92.50 72 PHE A CA 1
ATOM 593 C C . PHE A 1 72 ? 12.869 -6.337 -6.817 1.00 92.50 72 PHE A C 1
ATOM 595 O O . PHE A 1 72 ? 13.393 -7.308 -7.355 1.00 92.50 72 PHE A O 1
ATOM 602 N N . LEU A 1 73 ? 12.249 -6.439 -5.639 1.00 92.94 73 LEU A N 1
ATOM 603 C CA . LEU A 1 73 ? 12.186 -7.694 -4.884 1.00 92.94 73 LEU A CA 1
ATOM 604 C C . LEU A 1 73 ? 11.279 -8.719 -5.566 1.00 92.94 73 LEU A C 1
ATOM 606 O O . LEU A 1 73 ? 11.605 -9.902 -5.594 1.00 92.94 73 LEU A O 1
ATOM 610 N N . GLY A 1 74 ? 10.164 -8.265 -6.142 1.00 88.50 74 GLY A N 1
ATOM 611 C CA . GLY A 1 74 ? 9.256 -9.100 -6.914 1.00 88.50 74 GLY A CA 1
ATOM 612 C C . GLY A 1 74 ? 9.967 -9.691 -8.120 1.00 88.50 74 GLY A C 1
ATOM 613 O O . GLY A 1 74 ? 10.103 -10.903 -8.193 1.00 88.50 74 GLY A O 1
ATOM 614 N N . SER A 1 75 ? 10.502 -8.855 -9.015 1.00 87.12 75 SER A N 1
ATOM 615 C CA . SER A 1 75 ? 11.223 -9.321 -10.214 1.00 87.12 75 SER A CA 1
ATOM 616 C C . SER A 1 75 ? 12.446 -10.200 -9.925 1.00 87.12 75 SER A C 1
ATOM 618 O O . SER A 1 75 ? 12.841 -10.974 -10.789 1.00 87.12 75 SER A O 1
ATOM 620 N N . PHE A 1 76 ? 13.046 -10.097 -8.736 1.00 86.62 76 PHE A N 1
ATOM 621 C CA . PHE A 1 76 ? 14.117 -10.993 -8.300 1.00 86.62 76 PHE A CA 1
ATOM 622 C C . PHE A 1 76 ? 13.609 -12.374 -7.850 1.00 86.62 76 PHE A C 1
ATOM 624 O O . PHE A 1 76 ? 14.317 -13.369 -8.006 1.00 86.62 76 PHE A O 1
ATOM 631 N N . LEU A 1 77 ? 12.417 -12.436 -7.247 1.00 85.06 77 LEU A N 1
ATOM 632 C CA . LEU A 1 77 ? 11.872 -13.646 -6.627 1.00 85.06 77 LEU A CA 1
ATOM 633 C C . LEU A 1 77 ? 11.075 -14.535 -7.599 1.00 85.06 77 LEU A C 1
ATOM 635 O O . LEU A 1 77 ? 11.092 -15.758 -7.438 1.00 85.06 77 LEU A O 1
ATOM 639 N N . ILE A 1 78 ? 10.349 -13.935 -8.551 1.00 76.81 78 ILE A N 1
ATOM 640 C CA . ILE A 1 78 ? 9.536 -14.632 -9.575 1.00 76.81 78 ILE A CA 1
ATOM 641 C C . ILE A 1 78 ? 10.281 -14.820 -10.894 1.00 76.81 78 ILE A C 1
ATOM 643 O O . ILE A 1 78 ? 9.889 -15.758 -11.628 1.00 76.81 78 ILE A O 1
#

Sequence (78 aa):
MRTYRAVNLNVLWFLIALNVVISIITFIRPEIIYFLGLRPALLSQQPWTIVSSIFVHGSIWHILFNMIALYFLGSFLI